Protein AF-A0A1L9QSX9-F1 (afdb_monomer)

Nearest PDB structures (foldseek):
  4lji-assembly1_B  TM=9.508E-01  e=4.309E-15  Thermosynechococcus vestitus BP-1
  6j3y-assembly1_V  TM=8.106E-01  e=6.887E-09  Chaetoceros neogracilis
  5b5e-assembly1_v  TM=8.581E-01  e=5.062E-08  Thermostichus vulcanus
  1f1c-assembly1_B  TM=8.538E-01  e=7.942E-08  Limnospira maxima
  8eqm-assembly1_v  TM=7.883E-01  e=7.942E-08  Synechococcus sp. PCC 7335

Secondary structure (DSSP, 8-state):
----------------------HHHHHTS--SS-EEEE-STTS-EEEE-HHHHHHHHHHHHHHTHHHHGGG--TT-TTS---HHHHHHSSS--SSHHHHHHHHH-TTTTT-TT-TTSS----TTTS-HHHHHHHHHHHHHHHHHSTTTT----

InterPro domains:
  IPR009056 Cytochrome c-like domain [PS51007] (51-142)
  IPR029490 Cytochrome c-550 domain [PF14495] (33-152)
  IPR036909 Cytochrome c-like domain superfamily [G3DSA:1.10.760.10] (18-153)
  IPR036909 Cytochrome c-like domain superfamily [SSF46626] (45-144)

Structure (mmCIF, N/CA/C/O backbone):
data_AF-A0A1L9QSX9-F1
#
_entry.id   AF-A0A1L9QSX9-F1
#
loop_
_atom_site.group_PDB
_atom_site.id
_atom_site.type_symbol
_atom_site.label_atom_id
_atom_site.label_alt_id
_atom_site.label_comp_id
_atom_site.label_asym_id
_atom_site.label_entity_id
_atom_site.label_seq_id
_atom_site.pdbx_PDB_ins_code
_atom_site.Cartn_x
_atom_site.Cartn_y
_atom_site.Cartn_z
_atom_site.occupancy
_atom_site.B_iso_or_equiv
_atom_site.auth_seq_id
_atom_site.auth_comp_id
_atom_site.auth_asym_id
_atom_site.auth_atom_id
_atom_site.pdbx_PDB_model_num
ATOM 1 N N . MET A 1 1 ? -57.183 24.271 36.753 1.00 39.66 1 MET A N 1
ATOM 2 C CA . MET A 1 1 ? -56.163 24.439 35.695 1.00 39.66 1 MET A CA 1
ATOM 3 C C . MET A 1 1 ? -54.945 23.624 36.088 1.00 39.66 1 MET A C 1
ATOM 5 O O . MET A 1 1 ? -54.259 24.012 37.019 1.00 39.66 1 MET A O 1
ATOM 9 N N . ALA A 1 2 ? -54.724 22.478 35.447 1.00 40.94 2 ALA A N 1
ATOM 10 C CA . ALA A 1 2 ? -53.510 21.683 35.605 1.00 40.94 2 ALA A CA 1
ATOM 11 C C . ALA A 1 2 ? -52.969 21.426 34.195 1.00 40.94 2 ALA A C 1
ATOM 13 O O . ALA A 1 2 ? -53.642 20.795 33.384 1.00 40.94 2 ALA A O 1
ATOM 14 N N . ILE A 1 3 ? -51.814 22.011 33.882 1.00 46.00 3 ILE A N 1
ATOM 15 C CA . ILE A 1 3 ? -51.137 21.856 32.593 1.00 46.00 3 ILE A CA 1
ATOM 16 C C . ILE A 1 3 ? -50.202 20.657 32.744 1.00 46.00 3 ILE A C 1
ATOM 18 O O . ILE A 1 3 ? -49.216 20.728 33.473 1.00 46.00 3 ILE A O 1
ATOM 22 N N . ALA A 1 4 ? -50.541 19.543 32.096 1.00 47.44 4 ALA A N 1
ATOM 23 C CA . ALA A 1 4 ? -49.671 18.379 32.008 1.00 47.44 4 ALA A CA 1
ATOM 24 C C . ALA A 1 4 ? -48.641 18.615 30.893 1.00 47.44 4 ALA A C 1
ATOM 26 O O . ALA A 1 4 ? -48.978 18.621 29.711 1.00 47.44 4 ALA A O 1
ATOM 27 N N . LEU A 1 5 ? -47.386 18.845 31.279 1.00 52.75 5 LEU A N 1
ATOM 28 C CA . LEU A 1 5 ? -46.237 18.902 30.378 1.00 52.75 5 LEU A CA 1
ATOM 29 C C . LEU A 1 5 ? -45.817 17.471 30.023 1.00 52.75 5 LEU A C 1
ATOM 31 O O . LEU A 1 5 ? -45.111 16.809 30.779 1.00 52.75 5 LEU A O 1
ATOM 35 N N . THR A 1 6 ? -46.265 16.979 28.872 1.00 53.59 6 THR A N 1
ATOM 36 C CA . THR A 1 6 ? -45.749 15.738 28.286 1.00 53.59 6 THR A CA 1
ATOM 37 C C . THR A 1 6 ? -44.419 16.029 27.599 1.00 53.59 6 THR A C 1
ATOM 39 O O . THR A 1 6 ? -44.383 16.617 26.518 1.00 53.59 6 THR A O 1
ATOM 42 N N . ILE A 1 7 ? -43.318 15.631 28.236 1.00 57.94 7 ILE A N 1
ATOM 43 C CA . ILE A 1 7 ? -41.982 15.632 27.636 1.00 57.94 7 ILE A CA 1
ATOM 44 C C . ILE A 1 7 ? -41.956 14.517 26.584 1.00 57.94 7 ILE A C 1
ATOM 46 O O . ILE A 1 7 ? -41.922 13.333 26.915 1.00 57.94 7 ILE A O 1
ATOM 50 N N . GLY A 1 8 ? -42.023 14.899 25.309 1.00 54.12 8 GLY A N 1
ATOM 51 C CA . GLY A 1 8 ? -41.831 13.989 24.186 1.00 54.12 8 GLY A CA 1
ATOM 52 C C . GLY A 1 8 ? -40.364 13.581 24.097 1.00 54.12 8 GLY A C 1
ATOM 53 O O . GLY A 1 8 ? -39.523 14.366 23.669 1.00 54.12 8 GLY A O 1
ATOM 54 N N . LEU A 1 9 ? -40.055 12.355 24.512 1.00 60.41 9 LEU A N 1
ATOM 55 C CA . LEU A 1 9 ? -38.743 11.750 24.323 1.00 60.41 9 LEU A CA 1
ATOM 56 C C . LEU A 1 9 ? -38.622 11.320 22.852 1.00 60.41 9 LEU A C 1
ATOM 58 O O . LEU A 1 9 ? -39.042 10.225 22.480 1.00 60.41 9 LEU A O 1
ATOM 62 N N . LEU A 1 10 ? -38.092 12.204 22.002 1.00 58.16 10 LEU A N 1
ATOM 63 C CA . LEU A 1 10 ? -37.716 11.862 20.630 1.00 58.16 10 LEU A CA 1
ATOM 64 C C . LEU A 1 10 ? -36.527 10.891 20.681 1.00 58.16 10 LEU A C 1
ATOM 66 O O . LEU A 1 10 ? -35.374 11.299 20.800 1.00 58.16 10 LEU A O 1
ATOM 70 N N . TRP A 1 11 ? -36.807 9.592 20.596 1.00 58.78 11 TRP A N 1
ATOM 71 C CA . TRP A 1 11 ? -35.800 8.600 20.235 1.00 58.78 11 TRP A CA 1
ATOM 72 C C . TRP A 1 11 ? -35.495 8.779 18.752 1.00 58.78 11 TRP A C 1
ATOM 74 O O . TRP A 1 11 ? -36.191 8.245 17.889 1.00 58.78 11 TRP A O 1
ATOM 84 N N . THR A 1 12 ? -34.461 9.552 18.437 1.00 59.22 12 THR A N 1
ATOM 85 C CA . THR A 1 12 ? -33.828 9.456 17.126 1.00 59.22 12 THR A CA 1
ATOM 86 C C . THR A 1 12 ? -33.191 8.075 17.053 1.00 59.22 12 THR A C 1
ATOM 88 O O . THR A 1 12 ? -32.117 7.849 17.611 1.00 59.22 12 THR A O 1
ATOM 91 N N . LEU A 1 13 ? -33.870 7.130 16.405 1.00 61.09 13 LEU A N 1
ATOM 92 C CA . LEU A 1 13 ? -33.221 5.932 15.895 1.00 61.09 13 LEU A CA 1
ATOM 93 C C . LEU A 1 13 ? -32.138 6.421 14.935 1.00 61.09 13 LEU A C 1
ATOM 95 O O . LEU A 1 13 ? -32.436 6.821 13.811 1.00 61.09 13 LEU A O 1
ATOM 99 N N . ALA A 1 14 ? -30.894 6.458 15.407 1.00 57.41 14 ALA A N 1
ATOM 100 C CA . ALA A 1 14 ? -29.745 6.569 14.534 1.00 57.41 14 ALA A CA 1
ATOM 101 C C . ALA A 1 14 ? -29.793 5.330 13.640 1.00 57.41 14 ALA A C 1
ATOM 103 O O . ALA A 1 14 ? -29.414 4.235 14.052 1.00 57.41 14 ALA A O 1
ATOM 104 N N . THR A 1 15 ? -30.358 5.470 12.442 1.00 56.50 15 THR A N 1
ATOM 105 C CA . THR A 1 15 ? -30.176 4.461 11.411 1.00 56.50 15 THR A CA 1
ATOM 106 C C . THR A 1 15 ? -28.674 4.376 11.194 1.00 56.50 15 THR A C 1
ATOM 108 O O . THR A 1 15 ? -28.079 5.422 10.910 1.00 56.50 15 THR A O 1
ATOM 111 N N . PRO A 1 16 ? -28.043 3.196 11.329 1.00 55.25 16 PRO A N 1
ATOM 112 C CA . PRO A 1 16 ? -26.696 3.030 10.825 1.00 55.25 16 PRO A CA 1
ATOM 113 C C . PRO A 1 16 ? -26.768 3.486 9.376 1.00 55.25 16 PRO A C 1
ATOM 115 O O . PRO A 1 16 ? -27.566 2.947 8.603 1.00 55.25 16 PRO A O 1
ATOM 118 N N . SER A 1 17 ? -26.039 4.543 9.026 1.00 56.12 17 SER A N 1
ATOM 119 C CA . SER A 1 17 ? -25.817 4.850 7.627 1.00 56.12 17 SER A CA 1
ATOM 120 C C . SER A 1 17 ? -25.270 3.560 7.045 1.00 56.12 17 SER A C 1
ATOM 122 O O . SER A 1 17 ? -24.203 3.100 7.450 1.00 56.12 17 SER A O 1
ATOM 124 N N . ALA A 1 18 ? -26.056 2.916 6.187 1.00 52.84 18 ALA A N 1
ATOM 125 C CA . ALA A 1 18 ? -25.588 1.812 5.386 1.00 52.84 18 ALA A CA 1
ATOM 126 C C . ALA A 1 18 ? -24.536 2.409 4.450 1.00 52.84 18 ALA A C 1
ATOM 128 O O . ALA A 1 18 ? -24.838 2.788 3.321 1.00 52.84 18 ALA A O 1
ATOM 129 N N . PHE A 1 19 ? -23.316 2.577 4.964 1.00 56.50 19 PHE A N 1
ATOM 130 C CA . PHE A 1 19 ? -22.127 2.692 4.150 1.00 56.50 19 PHE A CA 1
ATOM 131 C C . PHE A 1 19 ? -22.216 1.507 3.204 1.00 56.50 19 PHE A C 1
ATOM 133 O O . PHE A 1 19 ? -22.347 0.362 3.647 1.00 56.50 19 PHE A O 1
ATOM 140 N N . ALA A 1 20 ? -22.326 1.804 1.912 1.00 57.75 20 ALA A N 1
ATOM 141 C CA . ALA A 1 20 ? -22.374 0.796 0.878 1.00 57.75 20 ALA A CA 1
ATOM 142 C C . ALA A 1 20 ? -21.096 -0.022 1.024 1.00 57.75 20 ALA A C 1
ATOM 144 O O . ALA A 1 20 ? -20.020 0.418 0.633 1.00 57.75 20 ALA A O 1
ATOM 145 N N . SER A 1 21 ? -21.207 -1.161 1.695 1.00 74.81 21 SER A N 1
ATOM 146 C CA . SER A 1 21 ? -20.038 -1.916 2.079 1.00 74.81 21 SER A CA 1
ATOM 147 C C . SER A 1 21 ? -19.377 -2.436 0.813 1.00 74.81 21 SER A C 1
ATOM 149 O O . SER A 1 21 ? -20.039 -3.044 -0.039 1.00 74.81 21 SER A O 1
ATOM 151 N N . ASP A 1 22 ? -18.084 -2.152 0.643 1.00 92.06 22 ASP A N 1
ATOM 152 C CA . ASP A 1 22 ? -17.356 -2.630 -0.522 1.00 92.06 22 ASP A CA 1
ATOM 153 C C . ASP A 1 22 ? -17.369 -4.162 -0.489 1.00 92.06 22 ASP A C 1
ATOM 155 O O . ASP A 1 22 ? -16.685 -4.826 0.298 1.00 92.06 22 ASP A O 1
ATOM 159 N N . ARG A 1 23 ? -18.204 -4.748 -1.355 1.00 93.75 23 ARG A N 1
ATOM 160 C CA . ARG A 1 23 ? -18.419 -6.196 -1.386 1.00 93.75 23 ARG A CA 1
ATOM 161 C C . ARG A 1 23 ? -17.125 -6.936 -1.698 1.00 93.75 23 ARG A C 1
ATOM 163 O O . ARG A 1 23 ? -16.999 -8.087 -1.290 1.00 93.75 23 ARG A O 1
ATOM 170 N N . TYR A 1 24 ? -16.178 -6.304 -2.394 1.00 95.19 24 TYR A N 1
ATOM 171 C CA . TYR A 1 24 ? -14.871 -6.893 -2.646 1.00 95.19 24 TYR A CA 1
ATOM 172 C C . TYR A 1 24 ? -14.056 -6.995 -1.356 1.00 95.19 24 TYR A C 1
ATOM 174 O O . TYR A 1 24 ? -13.520 -8.061 -1.055 1.00 95.19 24 TYR A O 1
ATOM 182 N N . VAL A 1 25 ? -14.019 -5.922 -0.563 1.00 97.00 25 VAL A N 1
ATOM 183 C CA . VAL A 1 25 ? -13.295 -5.881 0.716 1.00 97.00 25 VAL A CA 1
ATOM 184 C C . VAL A 1 25 ? -13.854 -6.923 1.687 1.00 97.00 25 VAL A C 1
ATOM 186 O O . VAL A 1 25 ? -13.113 -7.735 2.244 1.00 97.00 25 VAL A O 1
ATOM 189 N N . ILE A 1 26 ? -15.178 -7.016 1.806 1.00 95.81 26 ILE A N 1
ATOM 190 C CA . ILE A 1 26 ? -15.792 -8.031 2.670 1.00 95.81 26 ILE A CA 1
ATOM 191 C C . ILE A 1 26 ? -15.524 -9.442 2.138 1.00 95.81 26 ILE A C 1
ATOM 193 O O . ILE A 1 26 ? -15.119 -10.334 2.886 1.00 95.81 26 ILE A O 1
ATOM 197 N N . ARG A 1 27 ? -15.774 -9.684 0.846 1.00 95.44 27 ARG A N 1
ATOM 198 C CA . ARG A 1 27 ? -15.813 -11.047 0.305 1.00 95.44 27 ARG A CA 1
ATOM 199 C C . ARG A 1 27 ? -14.440 -11.618 -0.002 1.00 95.44 27 ARG A C 1
ATOM 201 O O . ARG A 1 27 ? -14.217 -12.792 0.294 1.00 95.44 27 ARG A O 1
ATOM 208 N N . PHE A 1 28 ? -13.565 -10.830 -0.615 1.00 96.50 28 PHE A N 1
ATOM 209 C CA . PHE A 1 28 ? -12.258 -11.278 -1.091 1.00 96.50 28 PHE A CA 1
ATOM 210 C C . PHE A 1 28 ? -11.151 -10.888 -0.117 1.00 96.50 28 PHE A C 1
ATOM 212 O O . PHE A 1 28 ? -10.354 -11.748 0.242 1.00 96.50 28 PHE A O 1
ATOM 219 N N . LEU A 1 29 ? -11.166 -9.666 0.430 1.00 97.50 29 LEU A N 1
ATOM 220 C CA . LEU A 1 29 ? -10.199 -9.284 1.471 1.00 97.50 29 LEU A CA 1
ATOM 221 C C . LEU A 1 29 ? -10.562 -9.826 2.863 1.00 97.50 29 LEU A C 1
ATOM 223 O O . LEU A 1 29 ? -9.749 -9.733 3.782 1.00 97.50 29 LEU A O 1
ATOM 227 N N . LYS A 1 30 ? -11.748 -10.424 3.043 1.00 97.56 30 LYS A N 1
ATOM 228 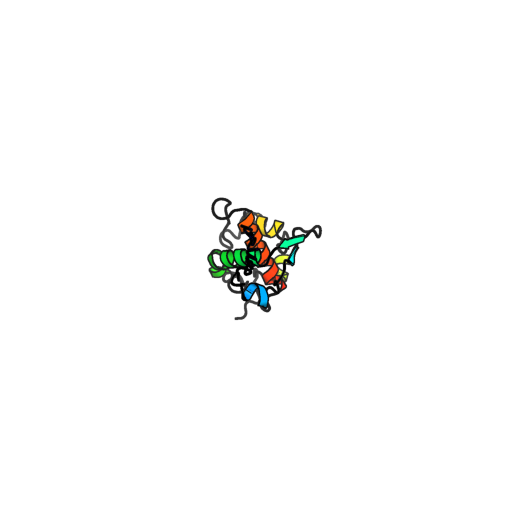C CA . LYS A 1 30 ? -12.213 -10.990 4.326 1.00 97.56 30 LYS A CA 1
ATOM 229 C C . LYS A 1 30 ? -12.144 -9.966 5.468 1.00 97.56 30 LYS A C 1
ATOM 231 O O . LYS A 1 30 ? -11.669 -10.294 6.553 1.00 97.56 30 LYS A O 1
ATOM 236 N N . ALA A 1 31 ? -12.543 -8.725 5.198 1.00 96.56 31 ALA A N 1
ATOM 237 C CA . ALA A 1 31 ? -12.482 -7.617 6.148 1.00 96.56 31 ALA A CA 1
ATOM 238 C C . ALA A 1 31 ? -13.881 -7.011 6.336 1.00 96.56 31 ALA A C 1
ATOM 240 O O . ALA A 1 31 ? -14.249 -6.044 5.677 1.00 96.56 31 ALA A O 1
ATOM 241 N N . LEU A 1 32 ? -14.689 -7.647 7.190 1.00 95.75 32 LEU A N 1
ATOM 242 C CA . LEU A 1 32 ? -15.962 -7.081 7.664 1.00 95.75 32 LEU A CA 1
ATOM 243 C C . LEU A 1 32 ? -15.755 -6.144 8.864 1.00 95.75 32 LEU A C 1
ATOM 245 O O . LEU A 1 32 ? -16.512 -5.204 9.047 1.00 95.75 32 LEU A O 1
ATOM 249 N N . GLU A 1 33 ? -14.710 -6.410 9.640 1.00 95.31 33 GLU A N 1
ATOM 250 C CA . GLU A 1 33 ? -14.266 -5.660 10.813 1.00 95.31 33 GLU A CA 1
ATOM 251 C C . GLU A 1 33 ? -12.808 -5.224 10.590 1.00 95.31 33 GLU A C 1
ATOM 253 O O . GLU A 1 33 ? -12.175 -5.720 9.644 1.00 95.31 33 GLU A O 1
ATOM 258 N N . PRO A 1 34 ? -12.250 -4.331 11.429 1.00 97.88 34 PRO A N 1
ATOM 259 C CA . PRO A 1 34 ? -10.841 -3.968 11.348 1.00 97.88 34 PRO A CA 1
ATOM 260 C C . PRO A 1 34 ? -9.910 -5.188 11.391 1.00 97.88 34 PRO A C 1
ATOM 262 O O . PRO A 1 34 ? -10.153 -6.156 12.116 1.00 97.88 34 PRO A O 1
ATOM 265 N N . VAL A 1 35 ? -8.841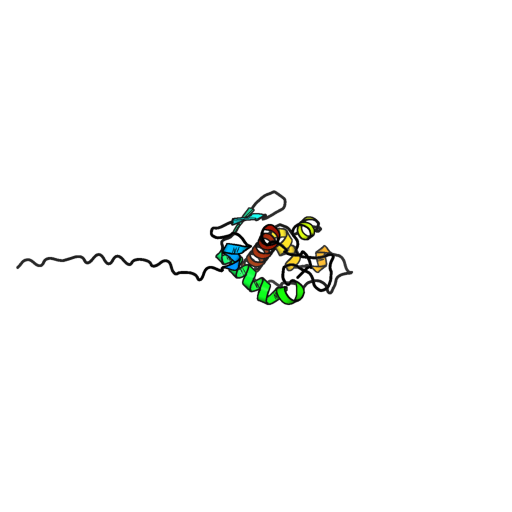 -5.142 10.598 1.00 98.31 35 VAL A N 1
ATOM 266 C CA . VAL A 1 35 ? -7.849 -6.215 10.461 1.00 98.31 35 VAL A CA 1
ATOM 267 C C . VAL A 1 35 ? -6.450 -5.707 10.774 1.00 98.31 35 VAL A C 1
ATOM 269 O O . VAL A 1 35 ? -6.128 -4.551 10.522 1.00 98.31 35 VAL A O 1
ATOM 272 N N . GLU A 1 36 ? -5.597 -6.598 11.266 1.00 98.56 36 GLU A N 1
ATOM 273 C CA . GLU A 1 36 ? -4.184 -6.302 11.492 1.00 98.56 36 GLU A CA 1
ATOM 274 C C . GLU A 1 36 ? -3.367 -6.571 10.225 1.00 98.56 36 GLU A C 1
ATOM 276 O O . GLU A 1 36 ? -3.424 -7.668 9.658 1.00 98.56 36 GLU A O 1
ATOM 281 N N . ILE A 1 37 ? -2.597 -5.572 9.795 1.00 98.62 37 ILE A N 1
ATOM 282 C CA . ILE A 1 37 ? -1.667 -5.653 8.663 1.00 98.62 37 ILE A CA 1
ATOM 283 C C . ILE A 1 37 ? -0.235 -5.449 9.183 1.00 98.62 37 ILE A C 1
ATOM 285 O O . ILE A 1 37 ? -0.034 -4.558 10.011 1.00 98.62 37 ILE A O 1
ATOM 289 N N . PRO A 1 38 ? 0.767 -6.229 8.727 1.00 98.69 38 PRO A N 1
ATOM 290 C CA . PRO A 1 38 ? 2.161 -6.025 9.117 1.00 98.69 38 PRO A CA 1
ATOM 291 C C . PRO A 1 38 ? 2.628 -4.591 8.848 1.00 98.69 38 PRO A C 1
ATOM 293 O O . PRO A 1 38 ? 2.540 -4.092 7.724 1.00 98.69 38 PRO A O 1
ATOM 296 N N . LEU A 1 39 ? 3.126 -3.927 9.886 1.00 98.56 39 LEU A N 1
ATOM 297 C CA . LEU A 1 39 ? 3.628 -2.559 9.810 1.00 98.56 39 LEU A CA 1
ATOM 298 C C . LEU A 1 39 ? 5.114 -2.537 9.443 1.00 98.56 39 LEU A C 1
ATOM 300 O O . LEU A 1 39 ? 5.532 -1.715 8.630 1.00 98.56 39 LEU A O 1
ATOM 304 N N . ASP A 1 40 ? 5.897 -3.454 10.014 1.00 97.88 40 ASP A N 1
ATOM 305 C CA . ASP A 1 40 ? 7.346 -3.539 9.844 1.00 97.88 40 ASP A CA 1
ATOM 306 C C . ASP A 1 40 ? 7.880 -4.979 9.979 1.00 97.88 40 ASP A C 1
ATOM 308 O O . ASP A 1 40 ? 7.137 -5.932 10.213 1.00 97.88 40 ASP A O 1
ATOM 312 N N . THR A 1 41 ? 9.200 -5.136 9.846 1.00 95.19 41 THR A N 1
ATOM 313 C CA . THR A 1 41 ? 9.900 -6.424 9.981 1.00 95.19 41 THR A CA 1
ATOM 314 C C . THR A 1 41 ? 10.153 -6.844 11.434 1.00 95.19 41 THR A C 1
ATOM 316 O O . THR A 1 41 ? 10.711 -7.914 11.662 1.00 95.19 41 THR A O 1
ATOM 319 N N . ALA A 1 42 ? 9.799 -6.015 12.422 1.00 96.94 42 ALA A N 1
ATOM 320 C CA . ALA A 1 42 ? 9.927 -6.339 13.844 1.00 96.94 42 ALA A CA 1
ATOM 321 C C . ALA A 1 42 ? 8.688 -7.075 14.389 1.00 96.94 42 ALA A C 1
ATOM 323 O O . ALA A 1 42 ? 8.679 -7.486 15.549 1.00 96.94 42 ALA A O 1
ATOM 324 N N . GLY A 1 43 ? 7.663 -7.269 13.551 1.00 96.62 43 GLY A N 1
ATOM 325 C CA . GLY A 1 43 ? 6.426 -7.962 13.901 1.00 96.62 43 GLY A CA 1
ATOM 326 C C . GLY A 1 43 ? 5.328 -7.039 14.427 1.00 96.62 43 GLY A C 1
ATOM 327 O O . GLY A 1 43 ? 4.306 -7.538 14.896 1.00 96.62 43 GLY A O 1
ATOM 328 N N . ASN A 1 44 ? 5.505 -5.715 14.347 1.00 98.44 44 ASN A N 1
ATOM 329 C CA . ASN A 1 44 ? 4.432 -4.781 14.676 1.00 98.44 44 ASN A CA 1
ATOM 330 C C . ASN A 1 44 ? 3.340 -4.826 13.602 1.00 98.44 44 ASN A C 1
ATOM 332 O O . ASN A 1 44 ? 3.611 -5.069 12.422 1.00 98.44 44 ASN A O 1
ATOM 336 N N . THR A 1 45 ? 2.104 -4.539 14.000 1.00 98.62 45 THR A N 1
ATOM 337 C CA . THR A 1 45 ? 0.952 -4.460 13.097 1.00 98.62 45 THR A CA 1
ATOM 338 C C . THR A 1 45 ? 0.255 -3.110 13.207 1.00 98.62 45 THR A C 1
ATOM 340 O O . THR A 1 45 ? 0.383 -2.398 14.204 1.00 98.62 45 THR A O 1
ATOM 343 N N . LYS A 1 46 ? -0.472 -2.749 12.150 1.00 98.31 46 LYS A N 1
ATOM 344 C CA . LYS A 1 46 ? -1.400 -1.621 12.116 1.00 98.31 46 LYS A CA 1
ATOM 345 C C . LYS A 1 46 ? -2.820 -2.161 11.981 1.00 98.31 46 LYS A C 1
ATOM 347 O O . LYS A 1 46 ? -3.088 -2.959 11.079 1.00 98.31 46 LYS A O 1
ATOM 352 N N . THR A 1 47 ? -3.723 -1.671 12.823 1.00 98.62 47 THR A N 1
ATOM 353 C CA . THR A 1 47 ? -5.164 -1.882 12.671 1.00 98.62 47 THR A CA 1
ATOM 354 C C . THR A 1 47 ? -5.680 -1.067 11.486 1.00 98.62 47 THR A C 1
ATOM 356 O O . THR A 1 47 ? -5.524 0.154 11.460 1.00 98.62 47 THR A O 1
ATOM 359 N N . VAL A 1 48 ? -6.301 -1.736 10.515 1.00 98.50 48 VAL A N 1
ATOM 360 C CA . VAL A 1 48 ? -6.835 -1.134 9.286 1.00 98.50 48 VAL A CA 1
ATOM 361 C C . VAL A 1 48 ? -8.321 -1.456 9.158 1.00 98.50 48 VAL A C 1
ATOM 363 O O . VAL A 1 48 ? -8.722 -2.616 9.264 1.00 98.50 48 VAL A O 1
ATOM 366 N N . THR A 1 49 ? -9.152 -0.441 8.934 1.00 98.12 49 THR A N 1
ATOM 367 C CA . THR A 1 49 ? -10.607 -0.601 8.802 1.00 98.12 49 THR A CA 1
ATOM 368 C C . THR A 1 49 ? -11.013 -1.077 7.398 1.00 98.12 49 THR A C 1
ATOM 370 O O . THR A 1 49 ? -10.260 -0.914 6.432 1.00 98.12 49 THR A O 1
ATOM 373 N N . PRO A 1 50 ? -12.226 -1.638 7.230 1.00 97.75 50 PRO A N 1
ATOM 374 C CA . PRO A 1 50 ? -12.764 -1.938 5.902 1.00 97.75 50 PRO A CA 1
ATOM 375 C C . PRO A 1 50 ? -12.848 -0.709 4.984 1.00 97.75 50 PRO A C 1
ATOM 377 O O . PRO A 1 50 ? -12.642 -0.835 3.776 1.00 97.75 50 PRO A O 1
ATOM 380 N N . ASP A 1 51 ? -13.106 0.475 5.543 1.00 96.81 51 ASP A N 1
ATOM 381 C CA . ASP A 1 51 ? -13.179 1.724 4.778 1.00 96.81 51 ASP A CA 1
ATOM 382 C C . ASP A 1 51 ? -11.799 2.133 4.248 1.00 96.81 51 ASP A C 1
ATOM 384 O O . ASP A 1 51 ? -11.676 2.450 3.069 1.00 96.81 51 ASP A O 1
ATOM 388 N N . GLN A 1 52 ? -10.743 2.001 5.058 1.00 98.38 52 GLN A N 1
ATOM 389 C CA . GLN A 1 52 ? -9.358 2.232 4.622 1.00 98.38 52 GLN A CA 1
ATOM 390 C C . GLN A 1 52 ? -8.935 1.261 3.512 1.00 98.38 52 GLN A C 1
ATOM 392 O O . GLN A 1 52 ? -8.338 1.657 2.514 1.00 98.38 52 GLN A O 1
ATOM 397 N N . LEU A 1 53 ? -9.312 -0.020 3.616 1.00 98.50 53 LEU A N 1
ATOM 398 C CA . LEU A 1 53 ? -9.081 -0.984 2.531 1.00 98.50 53 LEU A CA 1
ATOM 399 C C . LEU A 1 53 ? -9.878 -0.643 1.260 1.00 98.50 53 LEU A C 1
ATOM 401 O O . LEU A 1 53 ? -9.4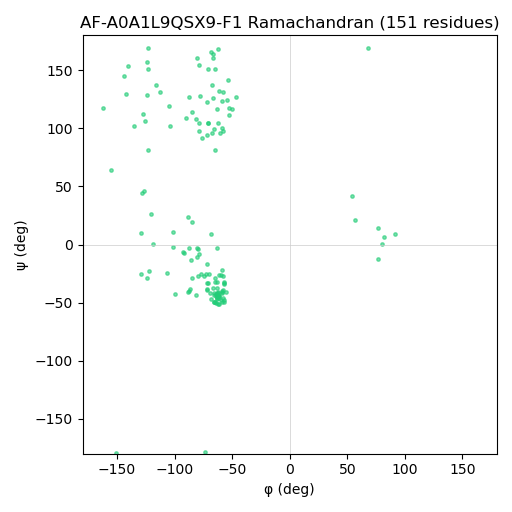15 -0.931 0.154 1.00 98.50 53 LEU A O 1
ATOM 405 N N . SER A 1 54 ? -11.066 -0.051 1.405 1.00 98.25 54 SER A N 1
ATOM 406 C CA . SER A 1 54 ? -11.898 0.394 0.280 1.00 98.25 54 SER A CA 1
ATOM 407 C C . SER A 1 54 ? -11.298 1.623 -0.412 1.00 98.25 54 SER A C 1
ATOM 409 O O . SER A 1 54 ? -11.284 1.689 -1.645 1.00 98.25 54 SER A O 1
ATOM 411 N N . GLU A 1 55 ? -10.744 2.559 0.359 1.00 98.31 55 GLU A N 1
ATOM 412 C CA . GLU A 1 55 ? -10.004 3.709 -0.166 1.00 98.31 55 GLU A CA 1
ATOM 413 C C . GLU A 1 55 ? -8.735 3.248 -0.892 1.00 98.31 55 GLU A C 1
ATOM 415 O O . GLU A 1 55 ? -8.549 3.543 -2.073 1.00 98.31 55 GLU A O 1
ATOM 420 N N . GLY A 1 56 ? -7.928 2.394 -0.255 1.00 98.44 56 GLY A N 1
ATOM 421 C CA . GLY A 1 56 ? -6.733 1.809 -0.865 1.00 98.44 56 GLY A CA 1
ATOM 422 C C . GLY A 1 56 ? -7.015 1.071 -2.178 1.00 98.44 56 GLY A C 1
ATOM 423 O O . GLY A 1 56 ? -6.285 1.233 -3.158 1.00 98.44 56 GLY A O 1
ATOM 424 N N . LYS A 1 57 ? -8.121 0.320 -2.249 1.00 98.25 57 LYS A N 1
ATOM 425 C CA . LYS A 1 57 ? -8.590 -0.316 -3.491 1.00 98.25 57 LYS A CA 1
ATOM 426 C C . LYS A 1 57 ? -8.949 0.711 -4.564 1.00 98.25 57 LYS A C 1
ATOM 428 O O . LYS A 1 57 ? -8.605 0.531 -5.731 1.00 98.25 57 LYS A O 1
ATOM 433 N N . THR A 1 58 ? -9.648 1.781 -4.194 1.00 98.00 58 THR A N 1
ATOM 434 C CA . THR A 1 58 ? -10.031 2.852 -5.125 1.00 98.00 58 THR A CA 1
ATOM 435 C C . THR A 1 58 ? -8.793 3.537 -5.703 1.00 98.00 58 THR A C 1
ATOM 437 O O . THR A 1 58 ? -8.703 3.740 -6.919 1.00 98.00 58 THR A O 1
ATOM 440 N N . LEU A 1 59 ? -7.802 3.818 -4.855 1.00 98.19 59 LEU A N 1
ATOM 441 C CA . LEU A 1 59 ? -6.505 4.351 -5.261 1.00 98.19 59 LEU A CA 1
ATOM 442 C C . LEU A 1 59 ? -5.767 3.385 -6.194 1.00 98.19 59 LEU A C 1
ATOM 444 O O . LEU A 1 59 ? -5.251 3.820 -7.225 1.00 98.19 59 LEU A O 1
ATOM 448 N N . PHE A 1 60 ? -5.755 2.087 -5.890 1.00 97.94 60 PHE A N 1
ATOM 449 C CA . PHE A 1 60 ? -5.128 1.075 -6.738 1.00 97.94 60 PHE A CA 1
ATOM 450 C C . PHE A 1 60 ? -5.770 1.012 -8.129 1.00 97.94 60 PHE A C 1
ATOM 452 O O . PHE A 1 60 ? -5.071 1.124 -9.138 1.00 97.94 60 PHE A O 1
ATOM 459 N N . ASN A 1 61 ? -7.098 0.908 -8.190 1.00 97.06 61 ASN A N 1
ATOM 460 C CA . ASN A 1 61 ? -7.839 0.824 -9.449 1.00 97.06 61 ASN A CA 1
ATOM 461 C C . ASN A 1 61 ? -7.593 2.053 -10.334 1.00 97.06 61 ASN A C 1
ATOM 463 O O . ASN A 1 61 ? -7.366 1.959 -11.536 1.00 97.06 61 ASN A O 1
ATOM 467 N N . LYS A 1 62 ? -7.570 3.242 -9.725 1.00 96.88 62 LYS A N 1
ATOM 468 C CA . LYS A 1 62 ? -7.372 4.495 -10.459 1.00 96.88 62 LYS A CA 1
ATOM 469 C C . LYS A 1 62 ? -5.945 4.673 -10.983 1.00 96.88 62 LYS A C 1
ATOM 471 O O . LYS A 1 62 ? -5.758 5.326 -12.009 1.00 96.88 62 LYS A O 1
ATOM 476 N N . ASN A 1 63 ? -4.942 4.167 -10.265 1.00 95.81 63 ASN A N 1
ATOM 477 C CA . ASN A 1 63 ? -3.555 4.599 -10.461 1.00 95.81 63 ASN A CA 1
ATOM 478 C C . ASN A 1 63 ? -2.573 3.475 -10.830 1.00 95.81 63 ASN A C 1
ATOM 480 O O . ASN A 1 63 ? -1.529 3.770 -11.411 1.00 95.81 63 ASN A O 1
ATOM 484 N N . CYS A 1 64 ? -2.886 2.222 -10.502 1.00 94.12 64 CYS A N 1
ATOM 485 C CA . CYS A 1 64 ? -1.958 1.088 -10.560 1.00 94.12 64 CYS A CA 1
ATOM 486 C C . CYS A 1 64 ? -2.481 -0.071 -11.427 1.00 94.12 64 CYS A C 1
ATOM 488 O O . CYS A 1 64 ? -1.685 -0.791 -12.029 1.00 94.12 64 CYS A O 1
ATOM 490 N N . GLU A 1 65 ? -3.803 -0.241 -11.526 1.00 93.38 65 GLU A N 1
ATOM 491 C CA . GLU A 1 65 ? -4.450 -1.392 -12.179 1.00 93.38 65 GLU A CA 1
ATOM 492 C C . GLU A 1 65 ? -4.044 -1.586 -13.645 1.00 93.38 65 GLU A C 1
ATOM 494 O O . GLU A 1 65 ? -3.877 -2.721 -14.081 1.00 93.38 65 GLU A O 1
ATOM 499 N N . ASN A 1 66 ? -3.781 -0.506 -14.386 1.00 90.88 66 ASN A N 1
ATOM 500 C CA . ASN A 1 66 ? -3.350 -0.599 -15.787 1.00 90.88 66 ASN A CA 1
ATOM 501 C C . ASN A 1 66 ? -2.069 -1.426 -15.983 1.00 90.88 66 ASN A C 1
ATOM 503 O O . ASN A 1 66 ? -1.875 -1.981 -17.059 1.00 90.88 66 ASN A O 1
ATOM 507 N N . CYS A 1 67 ? -1.199 -1.495 -14.972 1.00 89.19 67 CYS A N 1
ATOM 508 C CA . CYS A 1 67 ? 0.007 -2.326 -15.000 1.00 89.19 67 CYS A CA 1
ATOM 509 C C . CYS A 1 67 ? -0.117 -3.562 -14.104 1.00 89.19 67 CYS A C 1
ATOM 511 O O . CYS A 1 67 ? 0.572 -4.554 -14.350 1.00 89.19 67 CYS A O 1
ATOM 513 N N . HIS A 1 68 ? -0.978 -3.494 -13.083 1.00 92.06 68 HIS A N 1
ATOM 514 C CA . HIS A 1 68 ? -1.045 -4.471 -12.002 1.00 92.06 68 HIS A CA 1
ATOM 515 C C . HIS A 1 68 ? -2.390 -5.179 -11.844 1.00 92.06 68 HIS A C 1
ATOM 517 O O . HIS A 1 68 ? -2.733 -5.618 -10.748 1.00 92.06 68 HIS A O 1
ATOM 523 N N . LEU A 1 69 ? -3.172 -5.301 -12.915 1.00 91.94 69 LEU A N 1
ATOM 524 C CA . LEU A 1 69 ? -4.463 -5.987 -12.890 1.00 91.94 69 LEU A CA 1
ATOM 525 C C . LEU A 1 69 ? -4.365 -7.342 -12.165 1.00 91.94 69 LEU A C 1
ATOM 527 O O . LEU A 1 69 ? -3.480 -8.142 -12.448 1.00 91.94 69 LEU A O 1
ATOM 531 N N . GLY A 1 70 ? -5.227 -7.577 -11.172 1.00 91.56 70 GLY A N 1
ATOM 532 C CA . GLY A 1 70 ? -5.215 -8.816 -10.380 1.00 91.56 70 GLY A CA 1
ATOM 533 C C . GLY A 1 70 ? -3.887 -9.134 -9.676 1.00 91.56 70 GLY A C 1
ATOM 534 O O . GLY A 1 70 ? -3.626 -10.292 -9.361 1.00 91.56 70 GLY A O 1
ATOM 535 N N . GLY A 1 71 ? -3.030 -8.137 -9.453 1.00 92.19 71 GLY A N 1
ATOM 536 C CA . GLY A 1 71 ? -1.716 -8.302 -8.839 1.00 92.19 71 GLY A CA 1
ATOM 537 C C . GLY A 1 71 ? -0.614 -8.767 -9.791 1.00 92.19 71 GLY A C 1
ATOM 538 O O . GLY A 1 71 ? 0.486 -9.052 -9.326 1.00 92.19 71 GLY A O 1
ATOM 539 N N . THR A 1 72 ? -0.855 -8.874 -11.101 1.00 89.88 72 THR A N 1
ATOM 540 C CA . THR A 1 72 ? 0.215 -9.194 -12.064 1.00 89.88 72 THR A CA 1
ATOM 541 C C . THR A 1 72 ? 1.135 -7.997 -12.288 1.00 89.88 72 THR A C 1
ATOM 543 O O . THR A 1 72 ? 0.933 -6.937 -11.706 1.00 89.88 72 THR A O 1
ATOM 546 N N . THR A 1 73 ? 2.133 -8.136 -13.153 1.00 87.00 73 THR A N 1
ATOM 547 C CA . THR A 1 73 ? 2.902 -6.997 -13.663 1.00 87.00 73 THR A CA 1
ATOM 548 C C . THR A 1 73 ? 3.062 -7.193 -15.160 1.00 87.00 73 THR A C 1
ATOM 550 O O . THR A 1 73 ? 3.874 -7.996 -15.596 1.00 87.00 73 THR A O 1
ATOM 553 N N . LEU A 1 74 ? 2.272 -6.479 -15.969 1.00 79.06 74 LEU A N 1
ATOM 554 C CA . LEU A 1 74 ? 2.175 -6.743 -17.418 1.00 79.06 74 LEU A CA 1
ATOM 555 C C . LEU A 1 74 ? 3.508 -6.634 -18.176 1.00 79.06 74 LEU A C 1
ATOM 557 O O . LEU A 1 74 ? 3.645 -7.171 -19.271 1.00 79.06 74 LEU A O 1
ATOM 561 N N . LEU A 1 75 ? 4.477 -5.907 -17.621 1.00 72.38 75 LEU A N 1
ATOM 562 C CA . LEU A 1 75 ? 5.800 -5.715 -18.216 1.00 72.38 75 LEU A CA 1
ATOM 563 C C . LEU A 1 75 ? 6.841 -6.738 -17.731 1.00 72.38 75 LEU A C 1
ATOM 565 O O . LEU A 1 75 ? 7.967 -6.720 -18.227 1.00 72.38 75 LEU A O 1
ATOM 569 N N . SER A 1 76 ? 6.509 -7.587 -16.752 1.00 67.56 76 SER A N 1
ATOM 570 C CA . SER A 1 76 ? 7.448 -8.530 -16.140 1.00 67.56 76 SER A CA 1
ATOM 571 C C . SER A 1 76 ? 6.727 -9.647 -15.384 1.00 67.56 76 SER A C 1
ATOM 573 O O . SER A 1 76 ? 6.106 -9.412 -14.348 1.00 67.56 76 SER A O 1
ATOM 575 N N . ASP A 1 77 ? 6.916 -10.886 -15.832 1.00 60.88 77 ASP A N 1
ATOM 576 C CA . ASP A 1 77 ? 6.371 -12.072 -15.157 1.00 60.88 77 ASP A CA 1
ATOM 577 C C . ASP A 1 77 ? 7.092 -12.391 -13.831 1.00 60.88 77 ASP A C 1
ATOM 579 O O . ASP A 1 77 ? 6.575 -13.127 -12.995 1.00 60.88 77 ASP A O 1
ATOM 583 N N . TYR A 1 78 ? 8.283 -11.823 -13.611 1.00 62.19 78 TYR A N 1
ATOM 584 C CA . TYR A 1 78 ? 9.120 -12.099 -12.434 1.00 62.19 78 TYR A CA 1
ATOM 585 C C . TYR A 1 78 ? 8.883 -11.134 -11.264 1.00 62.19 78 TYR A C 1
ATOM 587 O O . TYR A 1 78 ? 9.457 -11.320 -10.194 1.00 62.19 78 TYR A O 1
ATOM 595 N N . GLU A 1 79 ? 8.080 -10.086 -11.460 1.00 74.00 79 GLU A N 1
ATOM 596 C CA . GLU A 1 79 ? 7.877 -9.008 -10.482 1.00 74.00 79 GLU A CA 1
ATOM 597 C C . GLU A 1 79 ? 6.386 -8.766 -10.216 1.00 74.00 79 GLU A C 1
ATOM 599 O O . GLU A 1 79 ? 5.924 -7.625 -10.197 1.00 74.00 79 GLU A O 1
ATOM 604 N N . SER A 1 80 ? 5.604 -9.835 -10.039 1.00 87.94 80 SER A N 1
ATOM 605 C CA . SER A 1 80 ? 4.194 -9.712 -9.648 1.00 87.94 80 SER A CA 1
ATOM 606 C C . SER A 1 80 ? 4.036 -9.178 -8.217 1.00 87.94 80 SER A C 1
ATOM 608 O O . SER A 1 80 ? 4.974 -9.177 -7.418 1.00 87.94 80 SER A O 1
ATOM 610 N N . LEU A 1 81 ? 2.821 -8.759 -7.868 1.00 93.50 81 LEU A N 1
ATOM 611 C CA . LEU A 1 81 ? 2.422 -8.349 -6.518 1.00 93.50 81 LEU A CA 1
ATOM 612 C C . LEU A 1 81 ? 1.926 -9.536 -5.670 1.00 93.50 81 LEU A C 1
ATOM 614 O O . LEU A 1 81 ? 1.140 -9.345 -4.740 1.00 93.50 81 LEU A O 1
ATOM 618 N N . SER A 1 82 ? 2.345 -10.763 -6.002 1.00 94.31 82 SER A N 1
ATOM 619 C CA . SER A 1 82 ? 2.078 -11.953 -5.186 1.00 94.31 82 SER A CA 1
ATOM 620 C C . SER A 1 82 ? 2.772 -11.851 -3.825 1.00 94.31 82 SER A C 1
ATOM 622 O O . SER A 1 82 ? 3.830 -11.233 -3.699 1.00 94.31 82 SER A O 1
ATOM 624 N N . LEU A 1 83 ? 2.208 -12.486 -2.792 1.00 95.44 83 LEU A N 1
ATOM 625 C CA . LEU A 1 83 ? 2.784 -12.429 -1.442 1.00 95.44 83 LEU A CA 1
ATOM 626 C C . LEU A 1 83 ? 4.229 -12.948 -1.403 1.00 95.44 83 LEU A C 1
ATOM 628 O O . LEU A 1 83 ? 5.067 -12.358 -0.731 1.00 95.44 83 LEU A O 1
ATOM 632 N N . GLU A 1 84 ? 4.529 -14.013 -2.149 1.00 93.12 84 GLU A N 1
ATOM 633 C CA . GLU A 1 84 ? 5.879 -14.576 -2.254 1.00 93.12 84 GLU A CA 1
ATOM 634 C C . GLU A 1 84 ? 6.870 -13.581 -2.876 1.00 93.12 84 GLU A C 1
ATOM 636 O O . GLU A 1 84 ? 7.950 -13.364 -2.328 1.00 93.12 84 GLU A O 1
ATOM 641 N N . SER A 1 85 ? 6.492 -12.927 -3.978 1.00 91.19 85 SER A N 1
ATOM 642 C CA . SER A 1 85 ? 7.313 -11.900 -4.635 1.00 91.19 85 SER A CA 1
ATOM 643 C C . SER A 1 85 ? 7.575 -10.701 -3.715 1.00 91.19 85 SER A C 1
ATOM 645 O O . SER A 1 85 ? 8.714 -10.242 -3.573 1.00 91.19 85 SER A O 1
ATOM 647 N N . LEU A 1 86 ? 6.533 -10.228 -3.020 1.00 93.62 86 LEU A N 1
ATOM 648 C CA . LEU A 1 86 ? 6.651 -9.131 -2.060 1.00 93.62 86 LEU A CA 1
ATOM 649 C C . LEU A 1 86 ? 7.570 -9.510 -0.892 1.00 93.62 86 LEU A C 1
ATOM 651 O O . LEU A 1 86 ? 8.458 -8.735 -0.543 1.00 93.62 86 LEU A O 1
ATOM 655 N N . HIS A 1 87 ? 7.410 -10.707 -0.327 1.00 94.44 87 HIS A N 1
ATOM 656 C CA . HIS A 1 87 ? 8.240 -11.196 0.775 1.00 94.44 87 HIS A CA 1
ATOM 657 C C . HIS A 1 87 ? 9.717 -11.354 0.376 1.00 94.44 87 HIS A C 1
ATOM 659 O O . HIS A 1 87 ? 1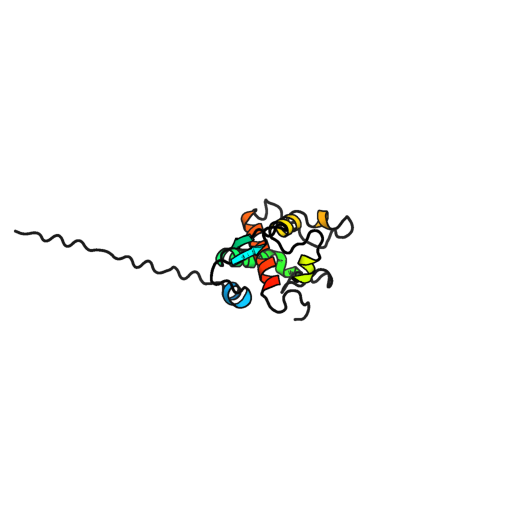0.610 -10.963 1.124 1.00 94.44 87 HIS A O 1
ATOM 665 N N . ASN A 1 88 ? 9.982 -11.873 -0.827 1.00 90.88 88 ASN A N 1
ATOM 666 C CA . ASN A 1 88 ? 11.336 -12.119 -1.334 1.00 90.88 88 ASN A CA 1
ATOM 667 C C . ASN A 1 88 ? 12.035 -10.862 -1.887 1.00 90.88 88 ASN A C 1
ATOM 669 O O . ASN A 1 88 ? 13.201 -10.919 -2.286 1.00 90.88 88 ASN A O 1
ATOM 673 N N . SER A 1 89 ? 11.344 -9.721 -1.926 1.00 88.31 89 SER A N 1
ATOM 674 C CA . SER A 1 89 ? 11.937 -8.445 -2.327 1.00 88.31 89 SER A CA 1
ATOM 675 C C . SER A 1 89 ? 12.998 -7.967 -1.326 1.00 88.31 89 SER A C 1
ATOM 677 O O . SER A 1 89 ? 13.069 -8.414 -0.183 1.00 88.31 89 SER A O 1
ATOM 679 N N . THR A 1 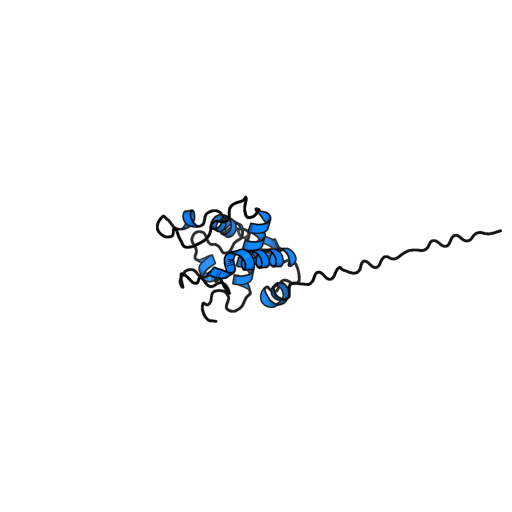90 ? 13.875 -7.055 -1.755 1.00 86.44 90 THR A N 1
ATOM 680 C CA . THR A 1 90 ? 14.930 -6.483 -0.902 1.00 86.44 90 THR A CA 1
ATOM 681 C C . THR A 1 90 ? 14.839 -4.952 -0.905 1.00 86.44 90 THR A C 1
ATOM 683 O O . THR A 1 90 ? 15.224 -4.336 -1.900 1.00 86.44 90 THR A O 1
ATOM 686 N N . PRO A 1 91 ? 14.367 -4.320 0.189 1.00 90.75 91 PRO A N 1
ATOM 687 C CA . PRO A 1 91 ? 13.815 -4.948 1.400 1.00 90.75 91 PRO A CA 1
ATOM 688 C C . PRO A 1 91 ? 12.477 -5.684 1.141 1.00 90.75 91 PRO A C 1
ATOM 690 O O . PRO A 1 91 ? 11.845 -5.415 0.118 1.00 90.75 91 PRO A O 1
ATOM 693 N N . PRO A 1 92 ? 12.018 -6.574 2.049 1.00 93.81 92 PRO A N 1
ATOM 694 C CA . PRO A 1 92 ? 10.710 -7.226 1.925 1.00 93.81 92 PRO A CA 1
ATOM 695 C C . PRO A 1 92 ? 9.578 -6.198 1.854 1.00 93.81 92 PRO A C 1
ATOM 697 O O . PRO A 1 92 ? 9.534 -5.281 2.673 1.00 93.81 92 PRO A O 1
ATOM 700 N N . LEU A 1 93 ? 8.674 -6.329 0.885 1.00 95.00 93 LEU A N 1
ATOM 701 C CA . LEU A 1 93 ? 7.579 -5.386 0.607 1.00 95.00 93 LEU A CA 1
ATOM 702 C C . LEU A 1 93 ? 6.220 -5.859 1.149 1.00 95.00 93 LEU A C 1
ATOM 704 O O . LEU A 1 93 ? 5.183 -5.280 0.845 1.00 95.00 93 LEU A O 1
ATOM 708 N N . ASP A 1 94 ? 6.202 -6.901 1.972 1.00 97.12 94 ASP A N 1
ATOM 709 C CA . ASP A 1 94 ? 5.013 -7.484 2.603 1.00 97.12 94 ASP A CA 1
ATOM 710 C C . ASP A 1 94 ? 4.595 -6.782 3.915 1.00 97.12 94 ASP A C 1
ATOM 712 O O . A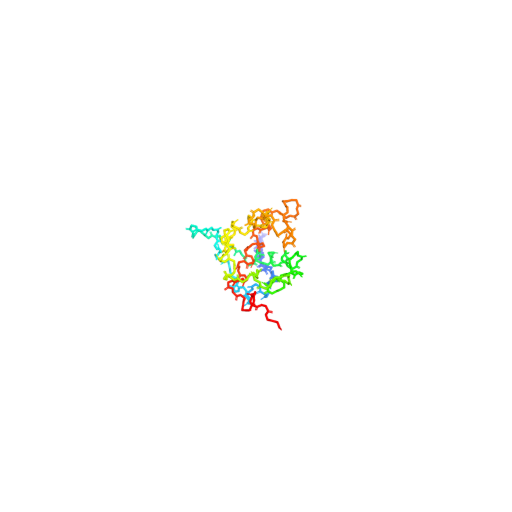SP A 1 94 ? 3.848 -7.338 4.723 1.00 97.12 94 ASP A O 1
ATOM 716 N N . ASN A 1 95 ? 5.052 -5.542 4.123 1.00 98.44 95 ASN A N 1
ATOM 717 C CA . ASN A 1 95 ? 4.703 -4.683 5.256 1.00 98.44 95 ASN A CA 1
ATOM 718 C C . ASN A 1 95 ? 4.529 -3.217 4.824 1.00 98.44 95 ASN A C 1
ATOM 720 O O . ASN A 1 95 ? 5.114 -2.774 3.831 1.00 98.44 95 ASN A O 1
ATOM 724 N N . ILE A 1 96 ? 3.719 -2.468 5.579 1.00 98.50 96 ILE A N 1
ATOM 725 C CA . ILE A 1 96 ? 3.290 -1.108 5.215 1.00 98.50 96 ILE A CA 1
ATOM 726 C C . ILE A 1 96 ? 4.484 -0.164 5.058 1.00 98.50 96 ILE A C 1
ATOM 728 O O . ILE A 1 96 ? 4.571 0.525 4.045 1.00 98.50 96 ILE A O 1
ATOM 732 N N . ASN A 1 97 ? 5.423 -0.143 6.008 1.00 98.00 97 ASN A N 1
ATOM 733 C CA . ASN A 1 97 ? 6.531 0.816 5.980 1.00 98.00 97 ASN A CA 1
ATOM 734 C C . ASN A 1 97 ? 7.420 0.639 4.743 1.00 98.00 97 ASN A C 1
ATOM 736 O O . ASN A 1 97 ? 7.769 1.619 4.078 1.00 98.00 97 ASN A O 1
ATOM 740 N N . ASN A 1 98 ? 7.761 -0.605 4.402 1.00 96.75 98 ASN A N 1
ATOM 741 C CA . ASN A 1 98 ? 8.597 -0.878 3.238 1.00 96.75 98 ASN A CA 1
ATOM 742 C C . ASN A 1 98 ? 7.845 -0.643 1.924 1.00 96.75 98 ASN A C 1
ATOM 744 O O . ASN A 1 98 ? 8.439 -0.094 0.996 1.00 96.75 98 ASN A O 1
ATOM 748 N N . MET A 1 99 ? 6.554 -0.988 1.852 1.00 96.88 99 MET A N 1
ATOM 749 C CA . MET A 1 99 ? 5.720 -0.711 0.678 1.00 96.88 99 MET A CA 1
ATOM 750 C C . MET A 1 99 ? 5.582 0.798 0.433 1.00 96.88 99 MET A C 1
ATOM 752 O O . MET A 1 99 ? 5.835 1.266 -0.676 1.00 96.88 99 MET A O 1
ATOM 756 N N . VAL A 1 100 ? 5.286 1.586 1.473 1.00 97.38 100 VAL A N 1
ATOM 757 C CA . VAL A 1 100 ? 5.260 3.055 1.392 1.00 97.38 100 VAL A CA 1
ATOM 758 C C . VAL A 1 100 ? 6.614 3.584 0.914 1.00 97.38 100 VAL A C 1
ATOM 760 O O . VAL A 1 100 ? 6.672 4.385 -0.019 1.00 97.38 100 VAL A O 1
ATOM 763 N N . GLY A 1 101 ? 7.717 3.107 1.502 1.00 94.56 101 GLY A N 1
ATOM 764 C CA . GLY A 1 101 ? 9.070 3.490 1.097 1.00 94.56 101 GLY A CA 1
ATOM 765 C C . GLY A 1 101 ? 9.382 3.165 -0.368 1.00 94.56 101 GLY A C 1
ATOM 766 O O . GLY A 1 101 ? 9.980 3.991 -1.061 1.00 94.56 101 GLY A O 1
ATOM 767 N N . TYR A 1 102 ? 8.947 1.999 -0.855 1.00 92.69 102 TYR A N 1
ATOM 768 C CA . TYR A 1 102 ? 9.080 1.605 -2.256 1.00 92.69 102 TYR A CA 1
ATOM 769 C C . TYR A 1 102 ? 8.262 2.513 -3.173 1.00 92.69 102 TYR A C 1
ATOM 771 O O . TYR A 1 102 ? 8.813 3.059 -4.119 1.00 92.69 102 TYR A O 1
ATOM 779 N N . LEU A 1 103 ? 6.985 2.763 -2.872 1.00 94.06 103 LEU A N 1
ATOM 780 C CA . LEU A 1 103 ? 6.123 3.609 -3.706 1.00 94.06 103 LEU A CA 1
ATOM 781 C C . LEU A 1 103 ? 6.612 5.066 -3.776 1.00 94.06 103 LEU A C 1
ATOM 783 O O . LEU A 1 103 ? 6.476 5.712 -4.816 1.00 94.06 103 LEU A O 1
ATOM 787 N N . ARG A 1 104 ? 7.236 5.577 -2.706 1.00 93.56 104 ARG A N 1
ATOM 788 C CA . ARG A 1 104 ? 7.877 6.904 -2.700 1.00 93.56 104 ARG A CA 1
ATOM 789 C C . ARG A 1 104 ? 9.176 6.965 -3.502 1.00 93.56 104 ARG A C 1
ATOM 791 O O . ARG A 1 104 ? 9.570 8.052 -3.901 1.00 93.56 104 ARG A O 1
ATOM 798 N N . ALA A 1 105 ? 9.884 5.852 -3.683 1.00 88.88 105 ALA A N 1
ATOM 799 C CA . ALA A 1 105 ? 11.184 5.845 -4.353 1.00 88.88 105 ALA A CA 1
ATOM 800 C C . ALA A 1 105 ? 11.514 4.476 -4.984 1.00 88.88 105 ALA A C 1
ATOM 802 O O . ALA A 1 105 ? 12.513 3.848 -4.604 1.00 88.88 105 ALA A O 1
ATOM 803 N N . PRO A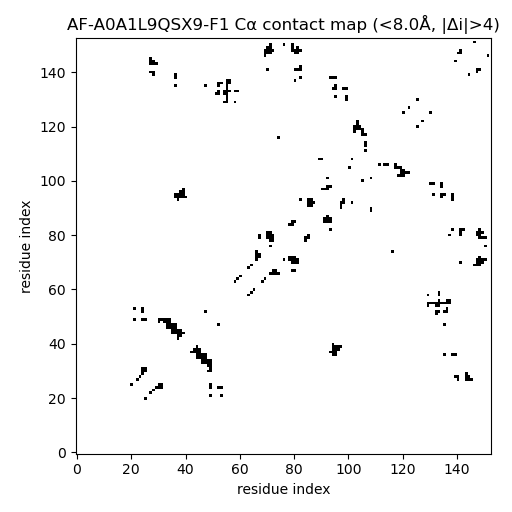 1 106 ? 10.741 4.014 -5.986 1.00 81.81 106 PRO A N 1
ATOM 804 C CA . PRO A 1 106 ? 10.825 2.633 -6.473 1.00 81.81 106 PRO A CA 1
ATOM 805 C C . PRO A 1 106 ? 12.186 2.321 -7.114 1.00 81.81 106 PRO A C 1
ATOM 807 O O . PRO A 1 106 ? 12.692 1.203 -7.031 1.00 81.81 106 PRO A O 1
ATOM 810 N N . LEU A 1 107 ? 12.836 3.340 -7.686 1.00 69.44 107 LEU A N 1
ATOM 811 C CA . LEU A 1 107 ? 14.131 3.226 -8.361 1.00 69.44 107 LEU A CA 1
ATOM 812 C C . LEU A 1 107 ? 15.325 3.130 -7.402 1.00 69.44 107 LEU A C 1
ATOM 814 O O . LEU A 1 107 ? 16.357 2.565 -7.763 1.00 69.44 107 LEU A O 1
ATOM 818 N N . LYS A 1 108 ? 15.211 3.648 -6.170 1.00 61.78 108 LYS A N 1
ATOM 819 C CA . LYS A 1 108 ? 16.313 3.575 -5.194 1.00 61.78 108 LYS A CA 1
ATOM 820 C C . LYS A 1 108 ? 16.547 2.153 -4.690 1.00 61.78 108 LYS A C 1
ATOM 822 O O . LYS A 1 108 ? 17.662 1.843 -4.286 1.00 61.78 108 LYS A O 1
ATOM 827 N N . GLN A 1 109 ? 15.526 1.299 -4.732 1.00 56.28 109 GLN A N 1
ATOM 828 C CA . GLN A 1 109 ? 15.618 -0.071 -4.228 1.00 56.28 109 GLN A CA 1
ATOM 829 C C . GLN A 1 109 ? 16.182 -1.077 -5.254 1.00 56.28 109 GLN A C 1
ATOM 831 O O . GLN A 1 109 ? 16.565 -2.172 -4.858 1.00 56.28 109 GLN A O 1
ATOM 836 N N . LYS A 1 110 ? 16.288 -0.735 -6.553 1.00 54.84 110 LYS A N 1
ATOM 837 C CA . LYS A 1 110 ? 16.629 -1.700 -7.630 1.00 54.84 110 LYS A CA 1
ATOM 838 C C . LYS A 1 110 ? 17.921 -1.412 -8.422 1.00 54.84 110 LYS A C 1
ATOM 840 O O . LYS A 1 110 ? 18.279 -2.201 -9.292 1.00 54.84 110 LYS A O 1
ATOM 845 N N . GLY A 1 111 ? 18.664 -0.345 -8.120 1.00 53.69 111 GLY A N 1
ATOM 846 C CA . GLY A 1 111 ? 19.850 0.034 -8.908 1.00 53.69 111 GLY A CA 1
ATOM 847 C C . GLY A 1 111 ? 19.502 0.525 -10.327 1.00 53.69 111 GLY A C 1
ATOM 848 O O . GLY A 1 111 ? 18.364 0.431 -10.779 1.00 53.69 111 GLY A O 1
ATOM 849 N N . ASP A 1 112 ? 20.478 1.099 -11.036 1.00 49.25 112 ASP A N 1
ATOM 850 C CA . ASP A 1 112 ? 20.281 1.990 -12.204 1.00 49.25 112 ASP A CA 1
ATOM 851 C C . ASP A 1 112 ? 19.712 1.327 -13.490 1.00 49.25 112 ASP A C 1
ATOM 853 O O . ASP A 1 112 ? 19.655 1.961 -14.542 1.00 49.25 112 ASP A O 1
ATOM 857 N N . TYR A 1 113 ? 19.269 0.064 -13.438 1.00 49.75 113 TYR A N 1
ATOM 858 C CA . TYR A 1 113 ? 18.842 -0.711 -14.617 1.00 49.75 113 TYR A CA 1
ATOM 859 C C . TYR A 1 113 ? 17.324 -0.819 -14.836 1.00 49.75 113 TYR A C 1
ATOM 861 O O . TYR A 1 113 ? 16.903 -1.370 -15.848 1.00 49.75 113 TYR A O 1
ATOM 869 N N . GLN A 1 114 ? 16.485 -0.272 -13.954 1.00 51.62 114 GLN A N 1
ATOM 870 C CA . GLN A 1 114 ? 15.019 -0.420 -14.033 1.00 51.62 114 GLN A CA 1
ATOM 871 C C . GLN A 1 114 ? 14.303 0.944 -14.012 1.00 51.62 114 GLN A C 1
ATOM 873 O O . GLN A 1 114 ? 13.326 1.140 -13.301 1.00 51.62 114 GLN A O 1
ATOM 878 N N . LYS A 1 115 ? 14.775 1.922 -14.801 1.00 49.62 115 LYS A N 1
ATOM 879 C CA . LYS A 1 115 ? 14.211 3.293 -14.875 1.00 49.62 115 LYS A CA 1
ATOM 880 C C . LYS A 1 115 ? 12.760 3.389 -15.391 1.00 49.62 115 LYS A C 1
ATOM 882 O O . LYS A 1 115 ? 12.211 4.486 -15.408 1.00 49.62 115 LYS A O 1
ATOM 887 N N . TYR A 1 116 ? 12.138 2.275 -15.788 1.00 52.34 116 TYR A N 1
ATOM 888 C CA . TYR A 1 116 ? 10.821 2.252 -16.440 1.00 52.34 116 TYR A CA 1
ATOM 889 C C . TYR A 1 116 ? 9.802 1.282 -15.810 1.00 52.34 116 TYR A C 1
ATOM 891 O O . TYR A 1 116 ? 8.746 1.073 -16.398 1.00 52.34 116 TYR A O 1
ATOM 899 N N . ALA A 1 117 ? 10.083 0.690 -14.642 1.00 66.69 117 ALA A N 1
ATOM 900 C CA . ALA A 1 117 ? 9.276 -0.421 -14.115 1.00 66.69 117 ALA A CA 1
ATOM 901 C C . ALA A 1 117 ? 8.048 -0.007 -13.281 1.00 66.69 117 ALA A C 1
ATOM 903 O O . ALA A 1 117 ? 6.999 -0.634 -13.388 1.00 66.69 117 ALA A O 1
ATOM 904 N N . CYS A 1 118 ? 8.149 1.049 -12.464 1.00 80.56 118 CYS A N 1
ATOM 905 C CA . CYS A 1 118 ? 7.067 1.481 -11.573 1.00 80.56 118 CYS A CA 1
ATOM 906 C C . CYS A 1 118 ? 7.010 3.009 -11.462 1.00 80.56 118 CYS A C 1
ATOM 908 O O . CYS A 1 118 ? 8.039 3.689 -11.479 1.00 80.56 118 CYS A O 1
ATOM 910 N N . ARG A 1 119 ? 5.796 3.556 -11.333 1.00 84.19 119 ARG A N 1
ATOM 911 C CA . ARG A 1 119 ? 5.557 4.993 -11.155 1.00 84.19 119 ARG A CA 1
ATOM 912 C C . ARG A 1 119 ? 5.846 5.403 -9.710 1.00 84.19 119 ARG A C 1
ATOM 914 O O . ARG A 1 119 ? 5.285 4.829 -8.785 1.00 84.19 119 ARG A O 1
ATOM 921 N N . GLU A 1 120 ? 6.675 6.425 -9.532 1.00 90.56 120 GLU A N 1
ATOM 922 C CA . GLU A 1 120 ? 6.878 7.067 -8.230 1.00 90.56 120 GLU A CA 1
ATOM 923 C C . GLU A 1 120 ? 5.611 7.812 -7.779 1.00 90.56 120 GLU A C 1
ATOM 925 O O . GLU A 1 120 ? 4.966 8.507 -8.572 1.00 90.56 120 GLU A O 1
ATOM 930 N N . VAL A 1 121 ? 5.269 7.682 -6.496 1.00 94.19 121 VAL A N 1
ATOM 931 C CA . VAL A 1 121 ? 4.137 8.362 -5.864 1.00 94.19 121 VAL A CA 1
ATOM 932 C C . VAL A 1 121 ? 4.647 9.522 -5.008 1.00 94.19 121 VAL A C 1
ATOM 934 O O . VAL A 1 121 ? 5.113 9.312 -3.889 1.00 94.19 121 VAL A O 1
ATOM 937 N N . SER A 1 122 ? 4.553 10.762 -5.498 1.00 94.88 122 SER A N 1
ATOM 938 C CA . SER A 1 122 ? 5.021 11.939 -4.747 1.00 94.88 122 SER A CA 1
ATOM 939 C C . SER A 1 122 ? 4.027 12.382 -3.655 1.00 94.88 122 SER A C 1
ATOM 941 O O . SER A 1 122 ? 2.828 12.092 -3.769 1.00 94.88 122 SER A O 1
ATOM 943 N N . PRO A 1 123 ? 4.480 13.063 -2.582 1.00 95.56 123 PRO A N 1
ATOM 944 C CA . PRO A 1 123 ? 3.602 13.561 -1.514 1.00 95.56 123 PRO A CA 1
ATOM 945 C C . PRO A 1 123 ? 2.527 14.545 -1.987 1.00 95.56 123 PRO A C 1
ATOM 947 O O . PRO A 1 123 ? 1.472 14.644 -1.372 1.00 95.56 123 PRO A O 1
ATOM 950 N N . GLU A 1 124 ? 2.779 15.262 -3.083 1.00 95.69 124 GLU A N 1
ATOM 951 C CA . GLU A 1 124 ? 1.827 16.192 -3.699 1.00 95.69 124 GLU A CA 1
ATOM 952 C C . GLU A 1 124 ? 0.707 15.465 -4.447 1.00 95.69 124 GLU A C 1
ATOM 954 O O . GLU A 1 124 ? -0.381 16.012 -4.613 1.00 95.69 124 GLU A O 1
ATOM 959 N N . TRP A 1 125 ? 0.976 14.249 -4.929 1.00 95.19 125 TRP A N 1
ATOM 960 C CA . TRP A 1 125 ? -0.012 13.438 -5.634 1.00 95.19 125 TRP A CA 1
ATOM 961 C C . TRP A 1 125 ? -0.850 12.583 -4.677 1.00 95.19 125 TRP A C 1
ATOM 963 O O . TRP A 1 125 ? -2.054 12.454 -4.884 1.00 95.19 125 TRP A O 1
ATOM 973 N N . MET A 1 126 ? -0.225 12.010 -3.648 1.00 96.75 126 MET A N 1
ATOM 974 C CA . MET A 1 126 ? -0.897 11.208 -2.622 1.00 96.75 126 MET A CA 1
ATOM 975 C C . MET A 1 126 ? -0.271 11.489 -1.259 1.00 96.75 126 MET A C 1
ATOM 977 O O . MET A 1 126 ? 0.955 11.392 -1.095 1.00 96.75 126 MET A O 1
ATOM 981 N N . SER A 1 127 ? -1.116 11.795 -0.279 1.00 98.00 127 SER A N 1
ATOM 982 C CA . SER A 1 127 ? -0.735 11.984 1.119 1.00 98.00 127 SER A CA 1
ATOM 983 C C . SER A 1 127 ? -0.157 10.702 1.730 1.00 98.00 127 SER A C 1
ATOM 985 O O . SER A 1 127 ? -0.207 9.621 1.139 1.00 98.00 127 SER A O 1
ATOM 987 N N . SER A 1 128 ? 0.453 10.808 2.912 1.00 97.69 128 SER A N 1
ATOM 988 C CA . SER A 1 128 ? 0.954 9.624 3.622 1.00 97.69 128 SER A CA 1
ATOM 989 C C . SER A 1 128 ? -0.173 8.671 4.017 1.00 97.69 128 SER A C 1
ATOM 991 O O . SER A 1 128 ? 0.005 7.468 3.891 1.00 97.69 128 SER A O 1
ATOM 993 N N . GLU A 1 129 ? -1.330 9.195 4.421 1.00 98.06 129 GLU A N 1
ATOM 994 C CA . GLU A 1 129 ? -2.489 8.387 4.817 1.00 98.06 129 GLU A CA 1
ATOM 995 C C . GLU A 1 129 ? -3.056 7.597 3.631 1.00 98.06 129 GLU A C 1
ATOM 997 O O . GLU A 1 129 ? -3.158 6.376 3.704 1.00 98.06 129 GLU A O 1
ATOM 1002 N N . GLU A 1 130 ? -3.293 8.258 2.493 1.00 98.50 130 GLU A N 1
ATOM 1003 C CA . GLU A 1 130 ? -3.746 7.587 1.265 1.00 98.50 130 GLU A CA 1
ATOM 1004 C C . GLU A 1 130 ? -2.749 6.514 0.801 1.00 98.50 130 GLU A C 1
ATOM 1006 O O . GLU A 1 130 ? -3.136 5.428 0.365 1.00 98.50 130 GLU A O 1
ATOM 1011 N N . LEU A 1 131 ? -1.444 6.791 0.907 1.00 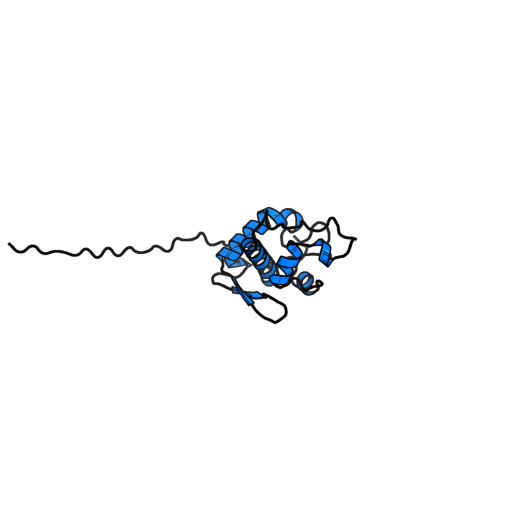98.12 131 LEU A N 1
ATOM 1012 C CA . LEU A 1 131 ? -0.419 5.832 0.502 1.00 98.12 131 LEU A CA 1
ATOM 1013 C C . LEU A 1 131 ? -0.315 4.641 1.465 1.00 98.12 131 LEU A C 1
ATOM 1015 O O . LEU A 1 131 ? -0.027 3.523 1.029 1.00 98.12 131 LEU A O 1
ATOM 1019 N N . GLU A 1 132 ? -0.552 4.856 2.757 1.00 98.50 132 GLU A N 1
ATOM 1020 C CA . GLU A 1 132 ? -0.661 3.785 3.749 1.00 98.50 132 GLU A C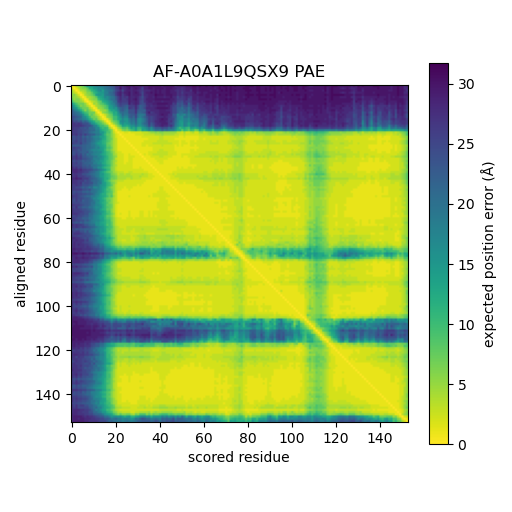A 1
ATOM 1021 C C . GLU A 1 132 ? -1.890 2.907 3.486 1.00 98.50 132 GLU A C 1
ATOM 1023 O O . GLU A 1 132 ? -1.769 1.683 3.538 1.00 98.50 132 GLU A O 1
ATOM 1028 N N . ASP A 1 133 ? -3.031 3.498 3.130 1.00 98.75 133 ASP A N 1
ATOM 1029 C CA . ASP A 1 133 ? -4.255 2.768 2.786 1.00 98.75 133 ASP A CA 1
ATOM 1030 C C . ASP A 1 133 ? -4.082 1.946 1.499 1.00 98.75 133 ASP A C 1
ATOM 1032 O O . ASP A 1 133 ? -4.422 0.758 1.461 1.00 98.75 133 ASP A O 1
ATOM 1036 N N . LEU A 1 134 ? -3.458 2.524 0.464 1.00 98.62 134 LEU A N 1
ATOM 1037 C CA . LEU A 1 134 ? -3.057 1.799 -0.748 1.00 98.62 134 LEU A CA 1
ATOM 1038 C C . LEU A 1 134 ? -2.125 0.624 -0.416 1.00 98.62 134 LEU A C 1
ATOM 1040 O O . LEU A 1 134 ? -2.326 -0.492 -0.900 1.00 98.62 134 LEU A O 1
ATOM 1044 N N . SER A 1 135 ? -1.125 0.852 0.435 1.00 98.56 135 SER A N 1
ATOM 1045 C CA . SER A 1 135 ? -0.175 -0.186 0.851 1.00 98.56 135 SER A CA 1
ATOM 1046 C C . SER A 1 135 ? -0.869 -1.309 1.624 1.00 98.56 135 SER A C 1
ATOM 1048 O O . SER A 1 135 ? -0.627 -2.489 1.364 1.00 98.56 135 SER A O 1
ATOM 1050 N N . ALA A 1 136 ? -1.781 -0.960 2.534 1.00 98.81 136 ALA A N 1
ATOM 1051 C CA . ALA A 1 136 ? -2.575 -1.922 3.283 1.00 98.81 136 ALA A CA 1
ATOM 1052 C C . ALA A 1 136 ? -3.469 -2.762 2.361 1.00 98.81 136 ALA A C 1
ATOM 1054 O O . ALA A 1 136 ? -3.539 -3.982 2.526 1.00 98.81 136 ALA A O 1
ATOM 1055 N N . PHE A 1 137 ? -4.099 -2.140 1.359 1.00 98.69 137 PHE A N 1
ATOM 1056 C CA . PHE A 1 137 ? -4.862 -2.852 0.338 1.00 98.69 137 PHE A CA 1
ATOM 1057 C C . PHE A 1 137 ? -3.994 -3.857 -0.428 1.00 98.69 137 PHE A C 1
ATOM 1059 O O . PHE A 1 137 ? -4.376 -5.023 -0.523 1.00 98.69 137 PHE A O 1
ATOM 1066 N N . LEU A 1 138 ? -2.824 -3.441 -0.927 1.00 98.19 138 LEU A N 1
ATOM 1067 C CA . LEU A 1 138 ? -1.907 -4.303 -1.685 1.00 98.19 138 LEU A CA 1
ATOM 1068 C C . LEU A 1 138 ? -1.492 -5.543 -0.888 1.00 98.19 138 LEU A C 1
ATOM 1070 O O . LEU A 1 138 ? -1.618 -6.672 -1.367 1.00 98.19 138 LEU A O 1
ATOM 1074 N N . ILE A 1 139 ? -1.052 -5.337 0.355 1.00 98.50 139 ILE A N 1
ATOM 1075 C CA . ILE A 1 139 ? -0.626 -6.420 1.247 1.00 98.50 139 ILE A CA 1
ATOM 1076 C C . ILE A 1 139 ? -1.809 -7.336 1.562 1.00 98.50 139 ILE A C 1
ATOM 1078 O O . ILE A 1 139 ? -1.695 -8.561 1.497 1.00 98.50 139 ILE A O 1
ATOM 1082 N N . ARG A 1 140 ? -2.979 -6.764 1.869 1.00 98.56 140 ARG A N 1
ATOM 1083 C CA . ARG A 1 140 ? -4.162 -7.558 2.198 1.00 98.56 140 ARG A CA 1
ATOM 1084 C C . ARG A 1 140 ? -4.668 -8.365 1.005 1.00 98.56 140 ARG A C 1
ATOM 1086 O O . ARG A 1 140 ? -5.106 -9.501 1.195 1.00 98.56 140 ARG A O 1
ATOM 1093 N N . ALA A 1 141 ? -4.605 -7.802 -0.199 1.00 98.31 141 ALA A N 1
ATOM 1094 C CA . ALA A 1 141 ? -4.957 -8.490 -1.432 1.00 98.31 141 ALA A CA 1
ATOM 1095 C C . ALA A 1 141 ? -4.034 -9.693 -1.654 1.00 98.31 141 ALA A C 1
ATOM 1097 O O . ALA A 1 141 ? -4.531 -10.814 -1.749 1.00 98.31 141 ALA A O 1
ATOM 1098 N N . ALA A 1 142 ? -2.716 -9.486 -1.575 1.00 97.56 142 ALA A N 1
ATOM 1099 C CA . ALA A 1 142 ? -1.720 -10.550 -1.682 1.00 97.56 142 ALA A CA 1
ATOM 1100 C C . ALA A 1 142 ? -1.908 -11.675 -0.648 1.00 97.56 142 ALA A C 1
ATOM 1102 O O . ALA A 1 142 ? -1.640 -12.838 -0.934 1.00 97.56 142 ALA A O 1
ATOM 1103 N N . GLN A 1 143 ? -2.407 -11.356 0.548 1.00 97.56 143 GLN A N 1
ATOM 1104 C CA . GLN A 1 143 ? -2.654 -12.342 1.603 1.00 97.56 143 GLN A CA 1
ATOM 1105 C C . GLN A 1 143 ? -3.949 -13.151 1.448 1.00 97.56 143 GLN A C 1
ATOM 1107 O O . GLN A 1 143 ? -4.060 -14.219 2.057 1.00 97.56 143 GLN A O 1
ATOM 1112 N N . LYS A 1 144 ? -4.979 -12.614 0.779 1.00 97.75 144 LYS A N 1
ATOM 1113 C CA . LYS A 1 144 ? -6.356 -13.147 0.882 1.00 97.75 144 LYS A CA 1
ATOM 1114 C C . LYS A 1 144 ? -7.052 -13.419 -0.438 1.00 97.75 144 LYS A C 1
ATOM 1116 O O . LYS A 1 144 ? -7.978 -14.230 -0.452 1.00 97.75 144 LYS A O 1
ATOM 1121 N N . VAL A 1 145 ? -6.666 -12.733 -1.504 1.00 96.38 145 VAL A N 1
ATOM 1122 C CA . VAL A 1 145 ? -7.312 -12.872 -2.805 1.00 96.38 145 VAL A CA 1
ATOM 1123 C C . VAL A 1 145 ? -6.684 -14.062 -3.514 1.00 96.38 145 VAL A C 1
ATOM 1125 O O . VAL A 1 145 ? -5.501 -14.064 -3.840 1.00 96.38 145 VAL A O 1
ATOM 1128 N N . GLU A 1 146 ? -7.486 -15.097 -3.729 1.00 92.56 146 GLU A N 1
ATOM 1129 C CA . GLU A 1 146 ? -7.074 -16.275 -4.485 1.00 92.56 146 GLU A CA 1
ATOM 1130 C C . GLU A 1 146 ? -6.718 -15.875 -5.926 1.00 92.56 146 GLU A C 1
ATOM 1132 O O . GLU A 1 146 ? -7.453 -15.117 -6.558 1.00 92.56 146 GLU A O 1
ATOM 1137 N N . GLY A 1 147 ? -5.568 -16.340 -6.420 1.00 90.50 147 GLY A N 1
ATOM 1138 C CA . GLY A 1 147 ? -5.051 -15.982 -7.747 1.00 90.50 147 GLY A CA 1
ATOM 1139 C C . GLY A 1 147 ? -4.348 -14.620 -7.838 1.00 90.50 147 GLY A C 1
ATOM 1140 O O . GLY A 1 147 ? -3.861 -14.267 -8.910 1.00 90.50 147 GLY A O 1
ATOM 1141 N N . TRP A 1 148 ? -4.242 -13.854 -6.745 1.00 94.56 148 TRP A N 1
ATOM 1142 C CA . TRP A 1 148 ? -3.565 -12.555 -6.774 1.00 94.56 148 TRP A CA 1
ATOM 1143 C C . TRP A 1 148 ? -2.077 -12.682 -7.125 1.00 94.56 148 TRP A C 1
ATOM 1145 O O . TRP A 1 148 ? -1.291 -13.277 -6.386 1.00 94.56 148 TRP A O 1
ATOM 1155 N N . GLY A 1 149 ? -1.693 -12.090 -8.255 1.00 90.81 149 GLY A N 1
ATOM 1156 C CA . GLY A 1 149 ? -0.333 -12.131 -8.786 1.00 90.81 149 GLY A CA 1
ATOM 1157 C C . GLY A 1 149 ? 0.070 -13.444 -9.455 1.00 90.81 149 GLY A C 1
ATOM 1158 O O . GLY A 1 149 ? 1.263 -13.631 -9.691 1.00 90.81 149 GLY A O 1
ATOM 1159 N N . ALA A 1 150 ? -0.888 -14.324 -9.776 1.00 84.00 150 ALA A N 1
ATOM 1160 C CA . ALA A 1 150 ? -0.628 -15.623 -10.404 1.00 84.00 150 ALA A CA 1
ATOM 1161 C C . ALA A 1 150 ? -0.407 -15.570 -11.932 1.00 84.00 150 ALA A C 1
ATOM 1163 O O . ALA A 1 150 ? 0.016 -16.565 -12.504 1.00 84.00 150 ALA A O 1
ATOM 1164 N N . GLY A 1 151 ? -0.673 -14.444 -12.607 1.00 66.94 151 GLY A N 1
ATOM 1165 C CA . GLY A 1 151 ? -0.396 -14.286 -14.048 1.00 66.94 151 GLY A CA 1
ATOM 1166 C C . GLY A 1 151 ? -1.384 -14.980 -14.994 1.00 66.94 151 GLY A C 1
ATOM 1167 O O . GLY A 1 151 ? -1.380 -14.691 -16.187 1.00 66.94 151 GLY A O 1
ATOM 1168 N N . GLU A 1 152 ? -2.244 -15.855 -14.476 1.00 57.47 152 GLU A N 1
ATOM 1169 C CA . GLU A 1 152 ? -3.233 -16.606 -15.251 1.00 57.47 152 GLU A CA 1
ATOM 1170 C C . GLU A 1 152 ? -4.636 -16.011 -15.035 1.00 57.47 152 GLU A C 1
ATOM 1172 O O . GLU A 1 152 ? -5.122 -15.953 -13.903 1.00 57.47 152 GLU A O 1
ATOM 1177 N N . PHE A 1 153 ? -5.268 -15.544 -16.119 1.00 53.66 153 PHE A N 1
ATOM 1178 C CA . PHE A 1 153 ? -6.626 -14.981 -16.147 1.00 53.66 153 PHE A CA 1
ATOM 1179 C C . PHE A 1 153 ? -7.539 -15.785 -17.073 1.00 53.66 153 PHE A C 1
ATOM 1181 O O . PHE A 1 153 ? -7.067 -16.167 -18.170 1.00 53.66 153 PHE A O 1
#

Solvent-accessible surface area (backbone atoms only — not comparable to full-atom values): 8881 Å² total; per-residue (Å²): 142,84,86,81,84,80,82,80,79,78,77,76,77,78,68,77,77,78,67,82,69,55,62,58,40,38,70,43,49,66,27,85,52,69,42,79,42,46,33,46,95,88,72,48,64,41,84,43,44,42,64,44,39,44,49,7,44,51,50,37,62,76,75,43,32,95,49,29,56,68,28,23,29,83,91,37,91,89,62,25,50,16,48,68,50,24,50,72,37,70,73,46,39,61,20,35,55,44,30,40,53,36,40,56,40,50,56,78,62,66,50,97,82,51,93,81,78,73,80,65,52,49,68,90,79,44,48,73,67,57,40,46,22,30,29,48,25,51,44,42,35,28,74,46,32,86,68,33,23,63,79,76,132

pLDDT: mean 85.14, std 17.48, range [39.66, 98.81]

Sequence (153 aa):
MAIALTIGLLWTLATPSAFASDRYVIRFLKALEPVEIPLDTAGNTKTVTPDQLSEGKTLFNKNCENCHLGGTTLLSDYESLSLESLHNSTPPLDNINNMVGYLRAPLKQKGDYQKYACREVSPEWMSSEELEDLSAFLIRAAQKVEGWGAGEF

Radius of gyration: 21.03 Å; Cα contacts (8 Å, |Δi|>4): 204; chains: 1; bounding box: 76×41×54 Å

Organism: NCBI:txid1925591

Mean predicted aligned error: 8.96 Å

Foldseek 3Di:
DDDDDDDDPPPPPPDPPPPVQPCCCCPQLVAPAWDWAAADPVRDTDTDHSVLLVLLVVCCVVPPCVQQPLQAGVVDLQQGLAQVNQCPAVVRLLHLVVVLVCLQPVDVRPPDPCPDRDDRDHCVNPPSSSSSSNSRNSNSNNVGHPCRHVPDD